Protein AF-A0AAN0LUV6-F1 (afdb_monomer)

Solvent-accessible surface area (backbone atoms only — not comparable to full-atom values): 8584 Å² total; per-residue (Å²): 116,36,66,54,67,69,62,39,53,54,52,48,52,53,41,68,76,58,73,48,98,90,63,84,86,50,82,39,59,79,90,45,48,65,83,75,39,56,74,50,68,36,59,69,48,80,45,68,66,64,73,60,49,91,50,76,95,41,43,85,72,26,76,52,25,70,72,47,46,51,47,48,58,51,22,25,26,78,83,10,33,41,41,36,37,33,72,48,67,70,41,50,57,48,34,57,52,45,43,53,76,46,71,32,42,81,76,47,77,37,80,61,54,76,84,89,51,82,88,64,68,77,45,77,65,53,52,56,36,54,77,71,69,52,52,30,33,33,40,33,32,31,44,51,83,84,125

Foldseek 3Di:
DEADPVVLVVVVVVCVVPPDPPDDDDHDDLLCLCVVAAFQQAQEAEAEADDQQPDPVCQCVQCLAPVNVVSCLRRHHQFHKYKYKHLDPNSLVVNCVSQCVDQKDWDDWDFADDDPDVVVPQDPVNVVCVVVVRGMIITMITGHPPD

Radius of gyration: 15.7 Å; Cα contacts (8 Å, |Δi|>4): 215; chains: 1; bounding box: 33×37×40 Å

Mean predicted aligned error: 6.3 Å

Structure (mmCIF, N/CA/C/O backbone):
data_AF-A0AAN0LUV6-F1
#
_entry.id   AF-A0AAN0LUV6-F1
#
loop_
_atom_site.group_PDB
_atom_site.id
_atom_site.type_symbol
_atom_site.label_atom_id
_atom_site.label_alt_id
_atom_site.label_comp_id
_atom_site.label_asym_id
_atom_site.label_entity_id
_atom_site.label_seq_id
_atom_site.pdbx_PDB_ins_code
_atom_site.Cartn_x
_atom_site.Cartn_y
_atom_site.Cartn_z
_atom_site.occupancy
_atom_site.B_iso_or_equiv
_atom_site.auth_seq_id
_atom_site.auth_comp_id
_atom_site.auth_asym_id
_atom_site.auth_atom_id
_atom_site.pdbx_PDB_model_num
ATOM 1 N N . MET A 1 1 ? 0.458 11.087 -0.124 1.00 74.19 1 MET A N 1
ATOM 2 C CA . MET A 1 1 ? 1.436 11.680 0.805 1.00 74.19 1 MET A CA 1
ATOM 3 C C . MET A 1 1 ? 2.803 11.504 0.187 1.00 74.19 1 MET A C 1
ATOM 5 O O . MET A 1 1 ? 3.042 10.440 -0.368 1.00 74.19 1 MET A O 1
ATOM 9 N N . GLU A 1 2 ? 3.645 12.524 0.234 1.00 78.75 2 GLU A N 1
ATOM 10 C CA . GLU A 1 2 ? 4.998 12.462 -0.321 1.00 78.75 2 GLU A CA 1
ATOM 11 C C . GLU A 1 2 ? 5.966 13.179 0.624 1.00 78.75 2 GLU A C 1
ATOM 13 O O . GLU A 1 2 ? 5.616 14.205 1.215 1.00 78.75 2 GLU A O 1
ATOM 18 N N . ARG A 1 3 ? 7.164 12.613 0.783 1.00 80.31 3 ARG A N 1
ATOM 19 C CA . ARG A 1 3 ? 8.217 13.130 1.665 1.00 80.31 3 ARG A CA 1
ATOM 20 C C . ARG A 1 3 ? 9.312 13.837 0.878 1.00 80.31 3 ARG A C 1
ATOM 22 O O . ARG A 1 3 ? 9.988 14.703 1.424 1.00 80.31 3 ARG A O 1
ATOM 29 N N . ASP A 1 4 ? 9.517 13.474 -0.386 1.00 80.94 4 ASP A N 1
ATOM 30 C CA . ASP A 1 4 ? 10.463 14.180 -1.239 1.00 80.94 4 ASP A CA 1
ATOM 31 C C . ASP A 1 4 ? 9.928 15.572 -1.599 1.00 80.94 4 ASP A C 1
ATOM 33 O O . ASP A 1 4 ? 8.850 15.727 -2.179 1.00 80.94 4 ASP A O 1
ATOM 37 N N . PHE A 1 5 ? 10.697 16.604 -1.260 1.00 78.62 5 PHE A N 1
ATOM 38 C CA . PHE A 1 5 ? 10.298 17.998 -1.444 1.00 78.62 5 PHE A CA 1
ATOM 39 C C . PHE A 1 5 ? 10.070 18.359 -2.920 1.00 78.62 5 PHE A C 1
ATOM 41 O O . PHE A 1 5 ? 9.116 19.066 -3.259 1.00 78.62 5 PHE A O 1
ATOM 48 N N . THR A 1 6 ? 10.923 17.854 -3.812 1.00 79.62 6 THR A N 1
ATOM 49 C CA . THR A 1 6 ? 10.870 18.166 -5.247 1.00 79.62 6 THR A CA 1
ATOM 50 C C . THR A 1 6 ? 9.631 17.549 -5.885 1.00 79.62 6 THR A C 1
ATOM 52 O O . THR A 1 6 ? 8.854 18.240 -6.547 1.00 79.62 6 THR A O 1
ATOM 55 N N . THR A 1 7 ? 9.398 16.267 -5.620 1.00 77.00 7 THR A N 1
ATOM 56 C CA . THR A 1 7 ? 8.232 15.515 -6.096 1.00 77.00 7 THR A CA 1
ATOM 57 C C . THR A 1 7 ? 6.945 16.119 -5.545 1.00 77.00 7 THR A C 1
ATOM 59 O O . THR A 1 7 ? 5.995 16.352 -6.295 1.00 77.00 7 THR A O 1
ATOM 62 N N . SER A 1 8 ? 6.946 16.493 -4.264 1.00 76.94 8 SER A N 1
ATOM 63 C CA . SER A 1 8 ? 5.822 17.177 -3.619 1.00 76.94 8 SER A CA 1
ATOM 64 C C . SER A 1 8 ? 5.496 18.515 -4.269 1.00 76.94 8 SER A C 1
ATOM 66 O O . SER A 1 8 ? 4.331 18.814 -4.512 1.00 76.94 8 SER A O 1
ATOM 68 N N . SER A 1 9 ? 6.516 19.302 -4.618 1.00 78.12 9 SER A N 1
ATOM 69 C CA . SER A 1 9 ? 6.332 20.592 -5.291 1.00 78.12 9 SER A CA 1
ATOM 70 C C . SER A 1 9 ? 5.713 20.432 -6.683 1.00 78.12 9 SER A C 1
ATOM 72 O O . SER A 1 9 ? 4.867 21.229 -7.084 1.00 78.12 9 SER A O 1
ATOM 74 N N . ILE A 1 10 ? 6.103 19.391 -7.426 1.00 83.19 10 ILE A N 1
ATOM 75 C CA . ILE A 1 10 ? 5.515 19.076 -8.736 1.00 83.19 10 ILE A CA 1
ATOM 76 C C . ILE A 1 10 ? 4.057 18.626 -8.574 1.00 83.19 10 ILE A C 1
ATOM 78 O O . ILE A 1 10 ? 3.186 19.093 -9.310 1.00 83.19 10 ILE A O 1
ATOM 82 N N . ALA A 1 11 ? 3.781 17.747 -7.607 1.00 83.00 11 ALA A N 1
ATOM 83 C CA . ALA A 1 11 ? 2.432 17.265 -7.322 1.00 83.00 11 ALA A CA 1
ATOM 84 C C . ALA A 1 11 ? 1.496 18.403 -6.886 1.00 83.00 11 ALA A C 1
ATOM 86 O O . ALA A 1 11 ? 0.366 18.483 -7.369 1.00 83.00 11 ALA A O 1
ATOM 87 N N . LEU A 1 12 ? 1.981 19.317 -6.040 1.00 84.62 12 LEU A N 1
ATOM 88 C CA . LEU A 1 12 ? 1.226 20.484 -5.596 1.00 84.62 12 LEU A CA 1
ATOM 89 C C . LEU A 1 12 ? 0.895 21.417 -6.764 1.00 84.62 12 LEU A C 1
ATOM 91 O O . LEU A 1 12 ? -0.268 21.761 -6.936 1.00 84.62 12 LEU A O 1
ATOM 95 N N . LYS A 1 13 ? 1.865 21.735 -7.632 1.00 85.81 13 LYS A N 1
ATOM 96 C CA . LYS A 1 13 ? 1.608 22.531 -8.847 1.00 85.81 13 LYS A CA 1
ATOM 97 C C . LYS A 1 13 ? 0.545 21.894 -9.744 1.00 85.81 13 LYS A C 1
ATOM 99 O O . LYS A 1 13 ? -0.319 22.592 -10.269 1.00 85.81 13 LYS A O 1
ATOM 104 N N . LYS A 1 14 ? 0.579 20.565 -9.912 1.00 83.50 14 LYS A N 1
ATOM 105 C CA . LYS A 1 14 ? -0.453 19.836 -10.669 1.00 83.50 14 LYS A CA 1
ATOM 106 C C . LYS A 1 14 ? -1.826 19.955 -9.995 1.00 83.50 14 LYS A C 1
ATOM 108 O O . LYS A 1 14 ? -2.812 20.190 -10.693 1.00 83.50 14 LYS A O 1
ATOM 113 N N . LEU A 1 15 ? -1.892 19.846 -8.666 1.00 85.31 15 LEU A N 1
ATOM 114 C CA . LEU A 1 15 ? -3.129 20.029 -7.902 1.00 85.31 15 LEU A CA 1
ATOM 115 C C . LEU A 1 15 ? -3.678 21.460 -8.021 1.00 85.31 15 LEU A C 1
ATOM 117 O O . LEU A 1 15 ? -4.876 21.627 -8.216 1.00 85.31 15 LEU A O 1
ATOM 121 N N . GLU A 1 16 ? -2.817 22.476 -7.957 1.00 85.12 16 GLU A N 1
ATOM 122 C CA . GLU A 1 16 ? -3.199 23.885 -8.126 1.00 85.12 16 GLU A CA 1
ATOM 123 C C . GLU A 1 16 ? -3.695 24.185 -9.546 1.00 85.12 16 GLU A C 1
ATOM 125 O O . GLU A 1 16 ? -4.624 24.968 -9.719 1.00 85.12 16 GLU A O 1
ATOM 130 N N . SER A 1 17 ? -3.119 23.534 -10.564 1.00 84.31 17 SER A N 1
ATOM 131 C CA . SER A 1 17 ? -3.552 23.691 -11.961 1.00 84.31 17 SER A CA 1
ATOM 132 C C . SER A 1 17 ? -4.880 22.994 -12.285 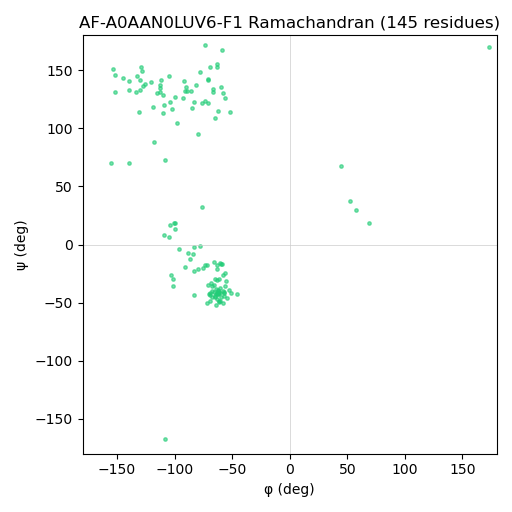1.00 84.31 17 SER A C 1
ATOM 134 O O . SER A 1 17 ? -5.503 23.301 -13.298 1.00 84.31 17 SER A O 1
ATOM 136 N N . ASN A 1 18 ? -5.316 22.056 -11.439 1.00 80.44 18 ASN A N 1
ATOM 137 C CA . ASN A 1 18 ? -6.591 21.355 -11.563 1.00 80.44 18 ASN A CA 1
ATOM 138 C C . ASN A 1 18 ? -7.236 21.186 -10.175 1.00 80.44 18 ASN A C 1
ATOM 140 O O . ASN A 1 18 ? -7.260 20.070 -9.625 1.00 80.44 18 ASN A O 1
ATOM 144 N N . PRO A 1 19 ? -7.710 22.298 -9.581 1.00 72.50 19 PRO A N 1
ATOM 145 C CA . PRO A 1 19 ? -8.241 22.289 -8.232 1.00 72.50 19 PRO A CA 1
ATOM 146 C C . PRO A 1 19 ? -9.534 21.474 -8.199 1.00 72.50 19 PRO A C 1
ATOM 148 O O . PRO A 1 19 ? -10.431 21.647 -9.019 1.00 72.50 19 PRO A O 1
ATOM 151 N N . GLY A 1 20 ? -9.631 20.564 -7.234 1.00 75.62 20 GLY A N 1
ATOM 152 C CA . GLY A 1 20 ? -10.842 19.793 -6.976 1.00 75.62 20 GLY A CA 1
ATOM 153 C C . GLY A 1 20 ? -11.193 19.863 -5.500 1.00 75.62 20 GLY A C 1
ATOM 154 O O . GLY A 1 20 ? -10.332 19.634 -4.651 1.00 75.62 20 GLY A O 1
ATOM 155 N N . GLU A 1 21 ? -12.461 20.124 -5.179 1.00 72.44 21 GLU A N 1
ATOM 156 C CA . GLU A 1 21 ? -12.918 20.293 -3.789 1.00 72.44 21 GLU A CA 1
ATOM 157 C C . GLU A 1 21 ? -12.627 19.074 -2.903 1.00 72.44 21 GLU A C 1
ATOM 159 O O . GLU A 1 21 ? -12.425 19.221 -1.697 1.00 72.44 21 GLU A O 1
ATOM 164 N N . ARG A 1 22 ? -12.521 17.882 -3.506 1.00 82.94 22 ARG A N 1
ATOM 165 C CA . ARG A 1 22 ? -12.273 16.593 -2.838 1.00 82.94 22 ARG A CA 1
ATOM 166 C C . ARG A 1 22 ? -10.839 16.074 -2.978 1.00 82.94 22 ARG A C 1
ATOM 168 O O . ARG A 1 22 ? -10.590 14.895 -2.764 1.00 82.94 22 ARG A O 1
ATOM 175 N N . LYS A 1 23 ? -9.889 16.930 -3.363 1.00 83.06 23 LYS A N 1
ATOM 176 C CA . LYS A 1 23 ? -8.468 16.573 -3.446 1.00 83.06 23 LYS A CA 1
ATOM 177 C C . LYS A 1 23 ? -7.690 17.350 -2.393 1.00 83.06 23 LYS A C 1
ATOM 179 O O . LYS A 1 23 ? -7.850 18.563 -2.256 1.00 83.06 23 LYS A O 1
ATOM 184 N N . ARG A 1 24 ? -6.850 16.654 -1.637 1.00 83.44 24 ARG A N 1
ATOM 185 C CA . ARG A 1 24 ? -5.911 17.255 -0.686 1.00 83.44 24 ARG A CA 1
ATOM 186 C C . ARG A 1 24 ? -4.546 16.624 -0.896 1.00 83.44 24 ARG A C 1
ATOM 188 O O . ARG A 1 24 ? -4.448 15.443 -1.220 1.00 83.44 24 ARG A O 1
ATOM 195 N N . PHE A 1 25 ? -3.503 17.423 -0.727 1.00 84.75 25 PHE A N 1
ATOM 196 C CA . PHE A 1 25 ? -2.128 16.954 -0.756 1.00 84.75 25 PHE A CA 1
ATOM 197 C C . PHE A 1 25 ? -1.525 17.102 0.636 1.00 84.75 25 PHE A C 1
ATOM 199 O O . PHE A 1 25 ? -1.686 18.139 1.275 1.00 84.75 25 PHE A O 1
ATOM 206 N N . ILE A 1 26 ? -0.836 16.059 1.091 1.00 83.31 26 ILE A N 1
ATOM 207 C CA . ILE A 1 26 ? -0.139 16.046 2.374 1.00 83.31 26 ILE A CA 1
ATOM 208 C C . ILE A 1 26 ? 1.344 15.840 2.090 1.00 83.31 26 ILE A C 1
ATOM 210 O O . ILE A 1 26 ? 1.735 14.804 1.541 1.00 83.31 26 ILE A O 1
ATOM 214 N N . TYR A 1 27 ? 2.144 16.828 2.482 1.00 82.56 27 TYR A N 1
ATOM 215 C CA . TYR A 1 27 ? 3.593 16.712 2.563 1.00 82.56 27 TYR A CA 1
ATOM 216 C C . TYR A 1 27 ? 3.962 16.091 3.910 1.00 82.56 27 TYR A C 1
ATOM 218 O O . TYR A 1 27 ? 3.654 16.662 4.956 1.00 82.56 27 TYR A O 1
ATOM 226 N N . GLY A 1 28 ? 4.581 14.914 3.901 1.00 77.19 28 GLY A N 1
ATOM 227 C CA . GLY A 1 28 ? 4.851 14.187 5.136 1.00 77.19 28 GLY A CA 1
ATOM 228 C C . GLY A 1 28 ? 5.410 12.789 4.918 1.00 77.19 28 GLY A C 1
ATOM 229 O O . GLY A 1 28 ? 5.451 12.281 3.800 1.00 77.19 28 GLY A O 1
ATOM 230 N N . ASP A 1 29 ? 5.857 12.176 6.010 1.00 77.88 29 ASP A N 1
ATOM 231 C CA . ASP A 1 29 ? 6.315 10.791 6.005 1.00 77.88 29 ASP A CA 1
ATOM 232 C C . ASP A 1 29 ? 5.144 9.843 6.277 1.00 77.88 29 ASP A C 1
ATOM 234 O O . ASP A 1 29 ? 4.401 10.036 7.240 1.00 77.88 29 ASP A O 1
ATOM 238 N N . ALA A 1 30 ? 5.019 8.791 5.466 1.00 74.38 30 ALA A N 1
ATOM 239 C CA . ALA A 1 30 ? 4.006 7.755 5.635 1.00 74.38 30 ALA A CA 1
ATOM 240 C C . ALA A 1 30 ? 4.124 7.021 6.982 1.00 74.38 30 ALA A C 1
ATOM 242 O O . ALA A 1 30 ? 3.171 6.372 7.393 1.00 74.38 30 ALA A O 1
ATOM 243 N N . GLU A 1 31 ? 5.253 7.133 7.698 1.00 74.56 31 GLU A N 1
ATOM 244 C CA . GLU A 1 31 ? 5.354 6.654 9.089 1.00 74.56 31 GLU A CA 1
ATOM 245 C C . GLU A 1 31 ? 4.423 7.379 10.069 1.00 74.56 31 GLU A C 1
ATOM 247 O O . GLU A 1 31 ? 4.189 6.869 11.155 1.00 74.56 31 GLU A O 1
ATOM 252 N N . LYS A 1 32 ? 3.899 8.552 9.705 1.00 78.88 32 LYS A N 1
ATOM 253 C CA . LYS A 1 32 ? 3.021 9.367 10.555 1.00 78.88 32 LYS A CA 1
ATOM 254 C C . LYS A 1 32 ? 1.544 9.201 10.205 1.00 78.88 32 LYS A C 1
ATOM 256 O O . LYS A 1 32 ? 0.738 10.059 10.548 1.00 78.88 32 LYS A O 1
ATOM 261 N N . LEU A 1 33 ? 1.175 8.136 9.491 1.00 84.38 33 LEU A N 1
ATOM 262 C CA . LEU A 1 33 ? -0.191 7.963 8.997 1.00 84.38 33 LEU A CA 1
ATOM 263 C C . LEU A 1 33 ? -1.229 7.985 10.132 1.00 84.38 33 LEU A C 1
ATOM 265 O O . LEU A 1 33 ? -2.246 8.659 10.005 1.00 84.38 33 LEU A O 1
ATOM 269 N N . SER A 1 34 ? -0.929 7.333 11.256 1.00 81.75 34 SER A N 1
ATOM 270 C CA . SER A 1 34 ? -1.777 7.292 12.456 1.00 81.75 34 SER A CA 1
ATOM 271 C C . SER A 1 34 ? -1.827 8.609 13.243 1.00 81.75 34 SER A C 1
ATOM 273 O O . SER A 1 34 ? -2.739 8.814 14.036 1.00 81.75 34 SER A O 1
ATOM 275 N N . GLU A 1 35 ? -0.879 9.527 13.025 1.00 86.19 35 GLU A N 1
ATOM 276 C CA . GLU A 1 35 ? -0.948 10.895 13.566 1.00 86.19 35 GLU A CA 1
ATOM 277 C C . GLU A 1 35 ? -1.869 11.792 12.723 1.00 86.19 35 GLU A C 1
ATOM 279 O O . GLU A 1 35 ? -2.317 12.836 13.193 1.00 86.19 35 GLU A O 1
ATOM 284 N N . MET A 1 36 ? -2.107 11.419 11.461 1.00 86.62 36 MET A N 1
ATOM 285 C CA . MET A 1 36 ? -2.831 12.235 10.483 1.00 86.62 36 MET A CA 1
ATOM 286 C C . MET A 1 36 ? -4.279 11.800 10.287 1.00 86.62 36 MET A C 1
ATOM 288 O O . MET A 1 36 ? -5.106 12.644 9.953 1.00 86.62 36 MET A O 1
ATOM 292 N N . PHE A 1 37 ? -4.566 10.514 10.478 1.00 92.12 37 PHE A N 1
ATOM 293 C CA . PHE A 1 37 ? -5.894 9.935 10.326 1.00 92.12 37 PHE A CA 1
ATOM 294 C C . PHE A 1 37 ? -6.289 9.189 11.597 1.00 92.12 37 PHE A C 1
ATOM 296 O O . PHE A 1 37 ? -5.485 8.469 12.192 1.00 92.12 37 PHE A O 1
ATOM 303 N N . GLY A 1 38 ? -7.540 9.362 12.003 1.00 93.38 38 GLY A N 1
ATOM 304 C CA . GLY A 1 38 ? -8.152 8.621 13.086 1.00 93.38 38 GLY A CA 1
ATOM 305 C C . GLY A 1 38 ? -8.486 7.176 12.699 1.00 93.38 38 GLY A C 1
ATOM 306 O O . GLY A 1 38 ? -8.408 6.780 11.531 1.00 93.38 38 GLY A O 1
ATOM 307 N N . PRO A 1 39 ? -8.896 6.363 13.687 1.00 93.88 39 PRO A N 1
ATOM 308 C CA . PRO A 1 39 ? -9.337 5.003 13.430 1.00 93.88 39 PRO A CA 1
ATOM 309 C C . PRO A 1 39 ? -10.535 4.972 12.479 1.00 93.88 39 PRO A C 1
ATOM 311 O O . PRO A 1 39 ? -11.500 5.711 12.680 1.00 93.88 39 PRO A O 1
ATOM 314 N N . LYS A 1 40 ? -10.502 4.067 11.494 1.00 93.88 40 LYS A N 1
ATOM 315 C CA . LYS A 1 40 ? -11.573 3.878 10.497 1.00 93.88 40 LYS A CA 1
ATOM 316 C C . LYS A 1 40 ? -11.913 5.134 9.675 1.00 93.88 40 LYS A C 1
ATOM 318 O O . LYS A 1 40 ? -13.055 5.297 9.256 1.00 93.88 40 LYS A O 1
ATOM 323 N N . GLU A 1 41 ? -10.947 6.020 9.447 1.00 94.69 41 GLU A N 1
ATOM 324 C CA . GLU A 1 41 ? -11.134 7.229 8.630 1.00 94.69 41 GLU A CA 1
ATOM 325 C C . GLU A 1 41 ? -10.803 6.999 7.144 1.00 94.69 41 GLU A C 1
ATOM 327 O O . GLU A 1 41 ? -11.238 7.761 6.282 1.00 94.69 41 GLU A O 1
ATOM 332 N N . VAL A 1 42 ? -10.043 5.947 6.825 1.00 95.00 42 VAL A N 1
ATOM 333 C CA . VAL A 1 42 ? -9.536 5.690 5.471 1.00 95.00 42 VAL A CA 1
ATOM 334 C C . VAL A 1 42 ? -10.226 4.474 4.855 1.00 95.00 42 VAL A C 1
ATOM 336 O O . VAL A 1 42 ? -10.225 3.395 5.439 1.00 95.00 42 VAL A O 1
ATOM 339 N N . ASP A 1 43 ? -10.765 4.610 3.645 1.00 95.75 43 ASP A N 1
ATOM 340 C CA . ASP A 1 43 ? -11.340 3.473 2.911 1.00 95.75 43 ASP A CA 1
ATOM 341 C C . ASP A 1 43 ? -10.279 2.668 2.152 1.00 95.75 43 ASP A C 1
ATOM 343 O O . ASP A 1 43 ? -10.289 1.440 2.167 1.00 95.75 43 ASP A O 1
ATOM 347 N N . VAL A 1 44 ? -9.348 3.350 1.477 1.00 96.00 44 VAL A N 1
ATOM 348 C CA . VAL A 1 44 ? -8.352 2.702 0.613 1.00 96.00 44 VAL A CA 1
ATOM 349 C C . VAL A 1 44 ? -6.982 3.357 0.760 1.00 96.00 44 VAL A C 1
ATOM 351 O O . VAL A 1 44 ? -6.839 4.576 0.663 1.00 96.00 44 VAL A O 1
ATOM 354 N N . VAL A 1 45 ? -5.948 2.532 0.923 1.00 95.19 45 VAL A N 1
ATOM 355 C CA . VAL A 1 45 ? -4.538 2.933 0.846 1.00 95.19 45 VAL A CA 1
ATOM 356 C C . VAL A 1 45 ? -3.964 2.501 -0.502 1.00 95.19 45 VAL A C 1
ATOM 358 O O . VAL A 1 45 ? -3.841 1.311 -0.783 1.00 95.19 45 VAL A O 1
ATOM 361 N N . HIS A 1 46 ? -3.556 3.465 -1.328 1.00 93.81 46 HIS A N 1
ATOM 362 C CA . HIS A 1 46 ? -2.879 3.193 -2.599 1.00 93.81 46 HIS A CA 1
ATOM 363 C C . HIS A 1 46 ? -1.352 3.194 -2.440 1.00 93.81 46 HIS A C 1
ATOM 365 O O . HIS A 1 46 ? -0.765 4.182 -1.997 1.00 93.81 46 HIS A O 1
ATOM 371 N N . LEU A 1 47 ? -0.703 2.110 -2.868 1.00 94.31 47 LEU A N 1
ATOM 372 C CA . LEU A 1 47 ? 0.749 1.927 -2.906 1.00 94.31 47 LEU A CA 1
ATOM 373 C C . LEU A 1 47 ? 1.204 1.731 -4.358 1.00 94.31 47 LEU A C 1
ATOM 375 O O . LEU A 1 47 ? 1.298 0.607 -4.852 1.00 94.31 47 LEU A O 1
ATOM 379 N N . ASN A 1 48 ? 1.485 2.829 -5.055 1.00 91.56 48 ASN A N 1
ATOM 380 C CA . ASN A 1 48 ? 1.864 2.796 -6.468 1.00 91.56 48 ASN A CA 1
ATOM 381 C C . ASN A 1 48 ? 3.375 3.007 -6.625 1.00 91.56 48 ASN A C 1
ATOM 383 O O . ASN A 1 48 ? 3.902 4.025 -6.183 1.00 91.56 48 ASN A O 1
ATOM 387 N N . PHE A 1 49 ? 4.057 2.047 -7.255 1.00 89.88 49 PHE A N 1
ATOM 388 C CA . PHE A 1 49 ? 5.479 2.098 -7.63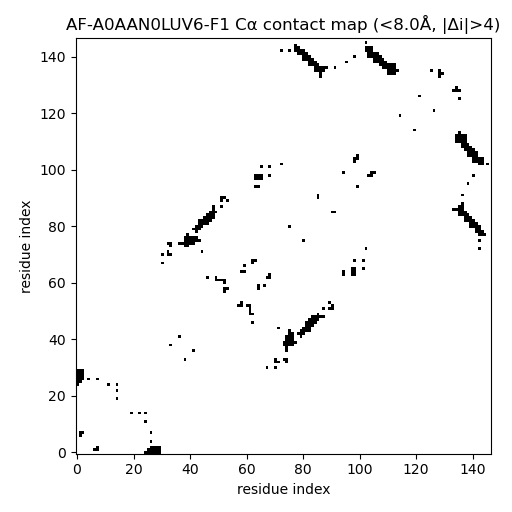0 1.00 89.88 49 PHE A CA 1
ATOM 389 C C . PHE A 1 49 ? 6.419 2.466 -6.474 1.00 89.88 49 PHE A C 1
ATOM 391 O O . PHE A 1 49 ? 7.397 3.189 -6.641 1.00 89.88 49 PHE A O 1
ATOM 398 N N . SER A 1 50 ? 6.107 1.961 -5.279 1.00 91.12 50 SER A N 1
ATOM 399 C CA . SER A 1 50 ? 6.899 2.205 -4.075 1.00 91.12 50 SER A CA 1
ATOM 400 C C . SER A 1 50 ? 8.318 1.639 -4.189 1.00 91.12 50 SER A C 1
ATOM 402 O O . SER A 1 50 ? 8.552 0.633 -4.862 1.00 91.12 50 SER A O 1
ATOM 404 N N . ASP A 1 51 ? 9.264 2.242 -3.465 1.00 91.56 51 ASP A N 1
ATOM 405 C CA . ASP A 1 51 ? 10.660 1.803 -3.463 1.00 91.56 51 ASP A CA 1
ATOM 406 C C . ASP A 1 51 ? 10.807 0.315 -3.072 1.00 91.56 51 ASP A C 1
ATOM 408 O O . ASP A 1 51 ? 10.384 -0.094 -1.983 1.00 91.56 51 ASP A O 1
ATOM 412 N N . PRO A 1 52 ? 11.484 -0.517 -3.890 1.00 91.88 52 PRO A N 1
ATOM 413 C CA . PRO A 1 52 ? 11.562 -1.958 -3.645 1.00 91.88 52 PRO A CA 1
ATOM 414 C C . PRO A 1 52 ? 12.518 -2.346 -2.510 1.00 91.88 52 PRO A C 1
ATOM 416 O O . PRO A 1 52 ? 12.446 -3.458 -1.984 1.00 91.88 52 PRO A O 1
ATOM 419 N N . TRP A 1 53 ? 13.457 -1.461 -2.147 1.00 93.00 53 TRP A N 1
ATOM 420 C CA . TRP A 1 53 ? 14.498 -1.709 -1.141 1.00 93.00 53 TRP A CA 1
ATOM 421 C C . TRP A 1 53 ? 15.152 -3.097 -1.292 1.00 93.00 53 TRP A C 1
ATOM 423 O O . TRP A 1 53 ? 15.008 -3.986 -0.451 1.00 93.00 53 TRP A O 1
ATOM 433 N N . LYS A 1 54 ? 15.897 -3.293 -2.390 1.00 87.06 54 LYS A N 1
ATOM 434 C CA . LYS A 1 54 ? 16.440 -4.605 -2.811 1.00 87.06 54 LYS A CA 1
ATOM 435 C C . LYS A 1 54 ? 17.318 -5.322 -1.768 1.00 87.06 54 LYS A C 1
ATOM 437 O O . LYS A 1 54 ? 17.466 -6.533 -1.832 1.00 87.06 54 LYS A O 1
ATOM 442 N N . LYS A 1 55 ? 17.936 -4.596 -0.827 1.00 90.06 55 LYS A N 1
ATOM 443 C CA . LYS A 1 55 ? 18.842 -5.165 0.190 1.00 90.06 55 LYS A CA 1
ATOM 444 C C . LYS A 1 55 ? 18.066 -5.543 1.455 1.00 90.06 55 LYS A C 1
ATOM 446 O O . LYS A 1 55 ? 17.389 -4.683 2.006 1.00 90.06 55 LYS A O 1
ATOM 451 N N . ASN A 1 56 ? 18.276 -6.751 1.987 1.00 89.19 56 ASN A N 1
ATOM 452 C CA . ASN A 1 56 ? 17.582 -7.261 3.187 1.00 89.19 56 ASN A CA 1
ATOM 453 C C . ASN A 1 56 ? 17.673 -6.326 4.402 1.00 89.19 56 ASN A C 1
ATOM 455 O O . ASN A 1 56 ? 16.687 -6.099 5.088 1.00 89.19 56 ASN A O 1
ATOM 459 N N . ARG A 1 57 ? 18.826 -5.682 4.628 1.00 93.31 57 ARG A N 1
ATOM 460 C CA . ARG A 1 57 ? 18.987 -4.695 5.716 1.00 93.31 57 ARG A CA 1
ATOM 461 C C . ARG A 1 57 ? 18.025 -3.496 5.642 1.00 93.31 57 ARG A C 1
ATOM 463 O O . ARG A 1 57 ? 17.907 -2.758 6.612 1.00 93.31 57 ARG A O 1
ATOM 470 N N . HIS A 1 58 ? 17.393 -3.259 4.492 1.00 93.69 58 HIS A N 1
ATOM 471 C CA . HIS A 1 58 ? 16.431 -2.178 4.269 1.00 93.69 58 HIS A CA 1
ATOM 472 C C . HIS A 1 58 ? 14.979 -2.678 4.216 1.00 93.69 58 HIS A C 1
ATOM 474 O O . HIS A 1 58 ? 14.091 -1.884 3.933 1.00 93.69 58 HIS A O 1
ATOM 480 N N . GLU A 1 59 ? 14.717 -3.958 4.494 1.00 93.25 59 GLU A N 1
ATOM 481 C CA . GLU A 1 59 ? 13.379 -4.565 4.438 1.00 93.25 59 GLU A CA 1
ATOM 482 C C . GLU A 1 59 ? 12.329 -3.766 5.218 1.00 93.25 59 GLU A C 1
ATOM 484 O O . GLU A 1 59 ? 11.247 -3.509 4.699 1.00 93.25 59 GLU A O 1
ATOM 489 N N . LYS A 1 60 ? 12.686 -3.275 6.412 1.00 93.94 60 LYS A N 1
ATOM 490 C CA . LYS A 1 60 ? 11.803 -2.471 7.275 1.00 93.94 60 LYS A CA 1
ATOM 491 C C . LYS A 1 60 ? 11.300 -1.172 6.631 1.00 93.94 60 LYS A C 1
ATOM 493 O O . LYS A 1 60 ? 10.362 -0.575 7.141 1.00 93.94 60 LYS A O 1
ATOM 498 N N . ARG A 1 61 ? 11.934 -0.717 5.545 1.00 92.25 61 ARG A N 1
ATOM 499 C CA . ARG A 1 61 ? 11.543 0.488 4.796 1.00 92.25 61 ARG A CA 1
ATOM 500 C C . ARG A 1 61 ? 10.492 0.214 3.722 1.00 92.25 61 ARG A C 1
ATOM 502 O O . ARG A 1 61 ? 9.953 1.161 3.159 1.00 92.25 61 ARG A O 1
ATOM 509 N N . ARG A 1 62 ? 10.224 -1.054 3.390 1.00 95.06 62 ARG A N 1
ATOM 510 C CA . ARG A 1 62 ? 9.173 -1.408 2.429 1.00 95.06 62 ARG A CA 1
ATOM 511 C C . ARG A 1 62 ? 7.820 -1.045 3.028 1.00 95.06 62 ARG A C 1
ATOM 513 O O . ARG A 1 62 ? 7.536 -1.410 4.165 1.00 95.06 62 ARG A O 1
ATOM 520 N N . LEU A 1 63 ? 6.972 -0.390 2.241 1.00 94.88 63 LEU A N 1
ATOM 521 C CA . LEU A 1 63 ? 5.638 0.027 2.687 1.00 94.88 63 LEU A CA 1
ATOM 522 C C . LEU A 1 63 ? 4.704 -1.152 2.986 1.00 94.88 63 LEU A C 1
ATOM 524 O O . LEU A 1 63 ? 3.718 -0.993 3.683 1.00 94.88 63 LEU A O 1
ATOM 528 N N . THR A 1 64 ? 5.053 -2.359 2.544 1.00 96.44 64 THR A N 1
ATOM 529 C CA . THR A 1 64 ? 4.337 -3.592 2.893 1.00 96.44 64 THR A CA 1
ATOM 530 C C . THR A 1 64 ? 5.026 -4.397 3.998 1.00 96.44 64 THR A C 1
ATOM 532 O O . THR A 1 64 ? 4.793 -5.596 4.116 1.00 96.44 64 THR A O 1
ATOM 535 N N . TYR A 1 65 ? 5.932 -3.800 4.779 1.00 96.12 65 TYR A N 1
ATOM 536 C CA . TYR A 1 65 ? 6.494 -4.425 5.981 1.00 96.12 65 TYR A CA 1
ATOM 537 C C . TYR A 1 65 ? 5.504 -4.348 7.150 1.00 96.12 65 TYR A C 1
ATOM 539 O O . TYR A 1 65 ? 4.759 -3.381 7.266 1.00 96.12 65 TYR A O 1
ATOM 547 N N . LYS A 1 66 ? 5.530 -5.346 8.042 1.00 95.19 66 LYS A N 1
ATOM 548 C CA . LYS A 1 66 ? 4.528 -5.548 9.105 1.00 95.19 66 LYS A CA 1
ATOM 549 C C . LYS A 1 66 ? 4.137 -4.295 9.895 1.00 95.19 66 LYS A C 1
ATOM 551 O O . LYS A 1 66 ? 2.955 -4.075 10.078 1.00 95.19 66 LYS A O 1
ATOM 556 N N . THR A 1 67 ? 5.089 -3.442 10.278 1.00 93.25 67 THR A N 1
ATOM 557 C CA . THR A 1 67 ? 4.771 -2.239 11.066 1.00 93.25 67 THR A CA 1
ATOM 558 C C . THR A 1 67 ? 3.968 -1.215 10.267 1.00 93.25 67 THR A C 1
ATOM 560 O O . THR A 1 67 ? 3.112 -0.556 10.828 1.00 93.25 67 THR A O 1
ATOM 563 N N . LYS A 1 68 ? 4.193 -1.114 8.949 1.00 93.50 68 LYS A N 1
ATOM 564 C CA . LYS A 1 68 ? 3.370 -0.271 8.066 1.00 93.50 68 LYS A CA 1
ATOM 565 C C . LYS A 1 68 ? 1.979 -0.854 7.870 1.00 93.50 68 LYS A C 1
ATOM 567 O O . LYS A 1 68 ? 1.015 -0.112 7.765 1.00 93.50 68 LYS A O 1
ATOM 572 N N . LEU A 1 69 ? 1.876 -2.181 7.838 1.00 95.38 69 LEU A N 1
ATOM 573 C CA . LEU A 1 69 ? 0.589 -2.865 7.748 1.00 95.38 69 LEU A CA 1
ATOM 574 C C . LEU A 1 69 ? -0.244 -2.680 9.019 1.00 95.38 69 LEU A C 1
ATOM 576 O O . LEU A 1 69 ? -1.455 -2.526 8.897 1.00 95.38 69 LEU A O 1
ATOM 580 N N . ASP A 1 70 ? 0.393 -2.644 10.193 1.00 94.12 70 ASP A N 1
ATOM 581 C CA . ASP A 1 70 ? -0.267 -2.282 11.452 1.00 94.12 70 ASP A CA 1
ATOM 582 C C . ASP A 1 70 ? -0.820 -0.844 11.372 1.00 94.12 70 ASP A C 1
ATOM 584 O O . ASP A 1 70 ? -2.011 -0.642 11.601 1.00 94.12 70 ASP A O 1
ATOM 588 N N . ASP A 1 71 ? -0.007 0.124 10.919 1.00 93.69 71 ASP A N 1
ATOM 589 C CA . ASP A 1 71 ? -0.448 1.518 10.734 1.00 93.69 71 ASP A CA 1
ATOM 590 C C . ASP A 1 71 ? -1.657 1.619 9.781 1.00 93.69 71 ASP A C 1
ATOM 592 O O . ASP A 1 71 ? -2.620 2.336 10.055 1.00 93.69 71 ASP A O 1
ATOM 596 N N . TYR A 1 72 ? -1.632 0.890 8.656 1.00 95.06 72 TYR A N 1
ATOM 597 C CA . TYR A 1 72 ? -2.752 0.851 7.709 1.00 95.06 72 TYR A CA 1
ATOM 598 C C . TYR A 1 72 ? -3.989 0.213 8.329 1.00 95.06 72 TYR A C 1
ATOM 600 O O . TYR A 1 72 ? -5.092 0.726 8.165 1.00 95.06 72 TYR A O 1
ATOM 608 N N . TYR A 1 73 ? -3.821 -0.898 9.044 1.00 94.44 73 TYR A N 1
ATOM 609 C CA . TYR A 1 73 ? -4.927 -1.601 9.679 1.00 94.44 73 TYR A CA 1
ATOM 610 C C . TYR A 1 73 ? -5.685 -0.693 10.654 1.00 94.44 73 TYR A C 1
ATOM 612 O O . TYR A 1 73 ? -6.916 -0.734 10.678 1.00 94.44 73 TYR A O 1
ATOM 620 N N . ASP A 1 74 ? -4.980 0.140 11.417 1.00 93.19 74 ASP A N 1
ATOM 621 C CA . ASP A 1 74 ? -5.588 1.006 12.429 1.00 93.19 74 ASP A CA 1
ATOM 622 C C . ASP A 1 74 ? -6.438 2.127 11.816 1.00 93.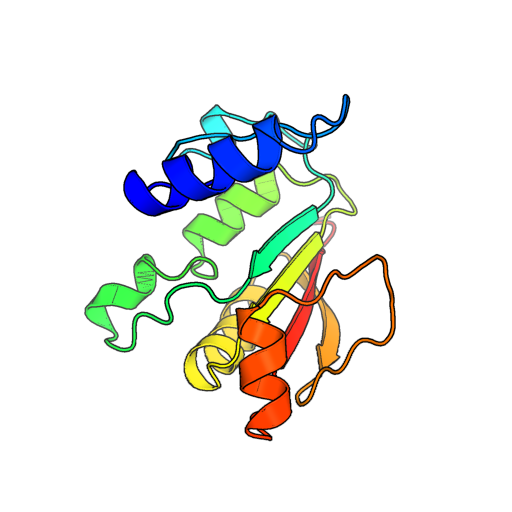19 74 ASP A C 1
ATOM 624 O O . ASP A 1 74 ? -7.548 2.390 12.288 1.00 93.19 74 ASP A O 1
ATOM 628 N N . VAL A 1 75 ? -5.965 2.752 10.734 1.00 95.12 75 VAL A N 1
ATOM 629 C CA . VAL A 1 75 ? -6.683 3.864 10.083 1.00 95.12 75 VAL A CA 1
ATOM 630 C C . VAL A 1 75 ? -7.766 3.396 9.109 1.00 95.12 75 VAL A C 1
ATOM 632 O O . VAL A 1 75 ? -8.702 4.146 8.831 1.00 95.12 75 VAL A O 1
ATOM 635 N N . LEU A 1 76 ? -7.665 2.167 8.591 1.00 96.12 76 LEU A N 1
ATOM 636 C CA . LEU A 1 76 ? -8.617 1.629 7.621 1.00 96.12 76 LEU A CA 1
ATOM 637 C C . LEU A 1 76 ? -9.983 1.316 8.252 1.00 96.12 76 LEU A C 1
ATOM 639 O O . LEU A 1 76 ? -10.070 0.791 9.370 1.00 96.12 76 LEU A O 1
ATOM 643 N N . THR A 1 77 ? -11.055 1.575 7.499 1.00 96.38 77 THR A N 1
ATOM 644 C CA . THR A 1 77 ? -12.414 1.108 7.818 1.00 96.38 77 THR A CA 1
ATOM 645 C C . THR A 1 77 ? -12.467 -0.418 7.905 1.00 96.38 77 THR A C 1
ATOM 647 O O . THR A 1 77 ? -11.527 -1.114 7.519 1.00 96.38 77 THR A O 1
ATOM 650 N N . ASP A 1 78 ? -13.560 -0.970 8.434 1.00 93.56 78 ASP A N 1
ATOM 651 C CA . ASP A 1 78 ? -13.701 -2.427 8.597 1.00 93.56 78 ASP A CA 1
ATOM 652 C C . ASP A 1 78 ? -13.652 -3.168 7.248 1.00 93.56 78 ASP A C 1
ATOM 654 O O . ASP A 1 78 ? -13.121 -4.269 7.162 1.00 93.56 78 ASP A O 1
ATOM 658 N N . THR A 1 79 ? -14.103 -2.518 6.171 1.00 94.69 79 THR A N 1
ATOM 659 C CA . THR A 1 79 ? -14.013 -3.024 4.792 1.00 94.69 79 THR A CA 1
ATOM 660 C C . THR A 1 79 ? -12.849 -2.420 4.006 1.00 94.69 79 THR A C 1
ATOM 662 O O . THR A 1 79 ? -12.831 -2.517 2.780 1.00 94.69 79 THR A O 1
ATOM 665 N N . GLY A 1 80 ? -11.912 -1.760 4.687 1.00 96.75 80 GLY A N 1
ATOM 666 C CA . GLY A 1 80 ? -10.858 -0.987 4.051 1.00 96.75 80 GLY A CA 1
ATOM 667 C C . GLY A 1 80 ? -9.832 -1.847 3.312 1.00 96.75 80 GLY A C 1
ATOM 668 O O . GLY A 1 80 ? -9.598 -3.012 3.654 1.00 96.75 80 GLY A O 1
ATOM 669 N N . GLU A 1 81 ? -9.204 -1.269 2.289 1.00 97.69 81 GLU A N 1
ATOM 670 C CA . GLU A 1 81 ? -8.357 -2.007 1.347 1.00 97.69 81 GLU A CA 1
ATOM 671 C C . GLU A 1 81 ? -6.974 -1.378 1.140 1.00 97.69 81 GLU A C 1
ATOM 673 O O . GLU A 1 81 ? -6.778 -0.168 1.235 1.00 97.69 81 GLU A O 1
ATOM 678 N N . ILE A 1 82 ? -5.998 -2.219 0.795 1.00 97.62 82 ILE A N 1
ATOM 679 C CA . ILE A 1 82 ? -4.684 -1.815 0.294 1.00 97.62 82 ILE A CA 1
ATOM 680 C C . ILE A 1 82 ? -4.623 -2.176 -1.184 1.00 97.62 82 ILE A C 1
ATOM 682 O O . ILE A 1 82 ? -4.745 -3.345 -1.549 1.00 97.62 82 ILE A O 1
ATOM 686 N N . TRP A 1 83 ? -4.416 -1.174 -2.031 1.00 97.19 83 TRP A N 1
ATOM 687 C CA . TRP A 1 83 ? -4.300 -1.323 -3.477 1.00 97.19 83 TRP A CA 1
ATOM 688 C C . TRP A 1 83 ? -2.862 -1.063 -3.881 1.00 97.19 83 TRP A C 1
ATOM 690 O O . TRP A 1 83 ? -2.375 0.061 -3.774 1.00 97.19 83 TRP A O 1
ATOM 700 N N . MET A 1 84 ? -2.173 -2.091 -4.362 1.00 96.25 84 MET A N 1
ATOM 701 C CA . MET A 1 84 ? -0.777 -1.977 -4.758 1.00 96.25 84 MET A CA 1
ATOM 702 C C . MET A 1 84 ? -0.613 -2.145 -6.260 1.00 96.25 84 MET A C 1
ATOM 704 O O . MET A 1 84 ? -1.165 -3.076 -6.847 1.00 96.25 84 MET A O 1
ATOM 708 N N . LYS A 1 85 ? 0.232 -1.298 -6.848 1.00 93.81 85 LYS A N 1
ATOM 709 C CA . LYS A 1 85 ? 0.773 -1.458 -8.198 1.00 93.81 85 LYS A CA 1
A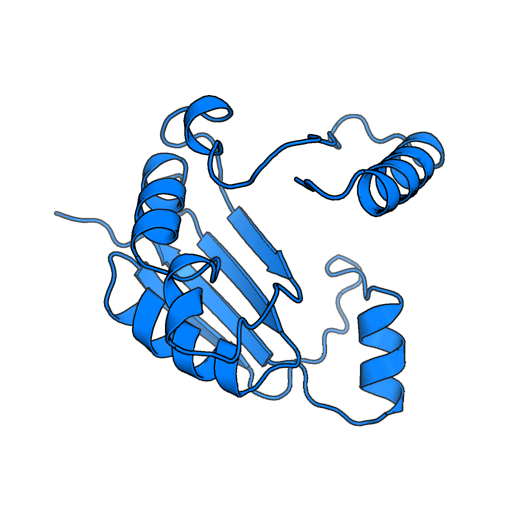TOM 710 C C . LYS A 1 85 ? 2.291 -1.352 -8.169 1.00 93.81 85 LYS A C 1
ATOM 712 O O . LYS A 1 85 ? 2.841 -0.466 -7.516 1.00 93.81 85 LYS A O 1
ATOM 717 N N . THR A 1 86 ? 2.988 -2.227 -8.882 1.00 93.25 86 THR A N 1
ATOM 718 C CA . THR A 1 86 ? 4.447 -2.143 -9.032 1.00 93.25 86 THR A CA 1
ATOM 719 C C . THR A 1 86 ? 4.905 -2.800 -10.326 1.00 93.25 86 THR A C 1
ATOM 721 O O . THR A 1 86 ? 4.298 -3.752 -10.794 1.00 93.25 86 THR A O 1
ATOM 724 N N . ASP A 1 87 ? 6.008 -2.328 -10.885 1.00 91.12 87 ASP A N 1
ATOM 725 C CA . ASP A 1 87 ? 6.773 -2.962 -11.962 1.00 91.12 87 ASP A CA 1
ATOM 726 C C . ASP A 1 87 ? 7.841 -3.939 -11.417 1.00 91.12 87 ASP A C 1
ATOM 728 O O . ASP A 1 87 ? 8.507 -4.662 -12.160 1.00 91.12 87 ASP A O 1
ATOM 732 N N . ASN A 1 88 ? 8.034 -3.980 -10.094 1.00 93.56 88 ASN A N 1
ATOM 733 C CA . ASN A 1 88 ? 9.100 -4.740 -9.463 1.00 93.56 88 ASN A CA 1
ATOM 734 C C . ASN A 1 88 ? 8.621 -6.105 -8.947 1.00 93.56 88 ASN A C 1
ATOM 736 O O . ASN A 1 88 ? 8.050 -6.207 -7.861 1.00 93.56 88 ASN A O 1
ATOM 740 N N . VAL A 1 89 ? 8.968 -7.179 -9.664 1.00 94.06 89 VAL A N 1
ATOM 741 C CA . VAL A 1 89 ? 8.610 -8.564 -9.287 1.00 94.06 89 VAL A CA 1
ATOM 742 C C . VAL A 1 89 ? 9.083 -8.965 -7.881 1.00 94.06 89 VAL A C 1
ATOM 744 O O . VAL A 1 89 ? 8.394 -9.690 -7.168 1.00 94.06 89 VAL A O 1
ATOM 747 N N . GLY A 1 90 ? 10.252 -8.481 -7.447 1.00 95.56 90 GLY A N 1
ATOM 748 C CA . GLY A 1 90 ? 10.806 -8.808 -6.132 1.00 95.56 90 GLY A CA 1
ATOM 749 C C . GLY A 1 90 ? 10.009 -8.175 -4.995 1.00 95.56 90 GLY A C 1
ATOM 750 O O . GLY A 1 90 ? 9.719 -8.841 -4.001 1.00 95.56 90 GLY A O 1
ATOM 751 N N . LEU A 1 91 ? 9.625 -6.906 -5.159 1.00 96.94 91 LEU A N 1
ATOM 752 C CA . LEU A 1 91 ? 8.729 -6.231 -4.228 1.00 96.94 91 LEU A CA 1
ATOM 753 C C . LEU A 1 91 ? 7.348 -6.887 -4.248 1.00 96.94 91 LEU A C 1
ATOM 755 O O . LEU A 1 91 ? 6.831 -7.189 -3.182 1.00 96.94 91 LEU A O 1
ATOM 759 N N . PHE A 1 92 ? 6.794 -7.181 -5.427 1.00 97.38 92 PHE A N 1
ATOM 760 C CA . PHE A 1 92 ? 5.475 -7.798 -5.554 1.00 97.38 92 PHE A CA 1
ATOM 761 C C . PHE A 1 92 ? 5.376 -9.144 -4.825 1.00 97.38 92 PHE A C 1
ATOM 763 O O . PHE A 1 92 ? 4.500 -9.334 -3.983 1.00 97.38 92 PHE A O 1
ATOM 770 N N . ASN A 1 93 ? 6.328 -10.049 -5.073 1.00 97.00 93 ASN A N 1
ATOM 771 C CA . ASN A 1 93 ? 6.371 -11.353 -4.410 1.00 97.00 93 ASN A CA 1
ATOM 772 C C . ASN A 1 93 ? 6.533 -11.216 -2.892 1.00 97.00 93 ASN A C 1
ATOM 774 O O . ASN A 1 93 ? 5.873 -11.920 -2.129 1.00 97.00 93 ASN A O 1
ATOM 778 N N . TYR A 1 94 ? 7.385 -10.289 -2.445 1.00 97.56 94 TYR A N 1
ATOM 779 C CA . TYR A 1 94 ? 7.517 -9.979 -1.026 1.00 97.56 94 TYR A CA 1
ATOM 780 C C . TYR A 1 94 ? 6.189 -9.490 -0.430 1.00 97.56 94 TYR A C 1
ATOM 782 O O . TYR A 1 94 ? 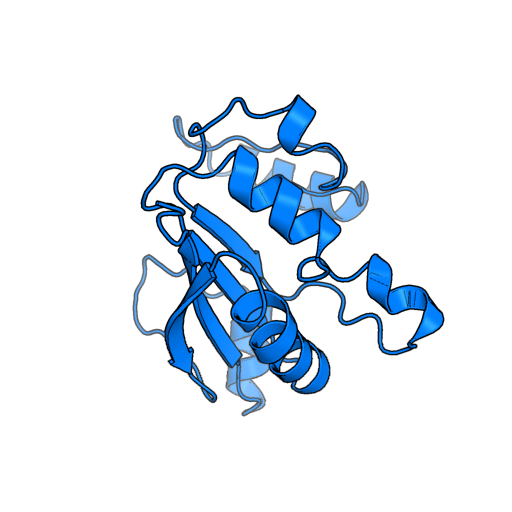5.799 -9.943 0.644 1.00 97.56 94 TYR A O 1
ATOM 790 N N . SER A 1 95 ? 5.488 -8.586 -1.116 1.00 98.00 95 SER A N 1
ATOM 791 C CA . SER A 1 95 ? 4.226 -8.007 -0.656 1.00 98.00 95 SER A CA 1
ATOM 792 C C . SER A 1 95 ? 3.106 -9.044 -0.575 1.00 98.00 95 SER A C 1
ATOM 794 O O . SER A 1 95 ? 2.404 -9.059 0.430 1.00 98.00 95 SER A O 1
ATOM 796 N N . LEU A 1 96 ? 2.992 -9.965 -1.541 1.00 97.94 96 LEU A N 1
ATOM 797 C CA . LEU A 1 96 ? 2.036 -11.083 -1.481 1.00 97.94 96 LEU A CA 1
ATOM 798 C C . LEU A 1 96 ? 2.188 -11.903 -0.196 1.00 97.94 96 LEU A C 1
ATOM 800 O O . LEU A 1 96 ? 1.199 -12.176 0.483 1.00 97.94 96 LEU A O 1
ATOM 804 N N . VAL A 1 97 ? 3.426 -12.245 0.169 1.00 97.31 97 VAL A N 1
ATOM 805 C CA . VAL A 1 97 ? 3.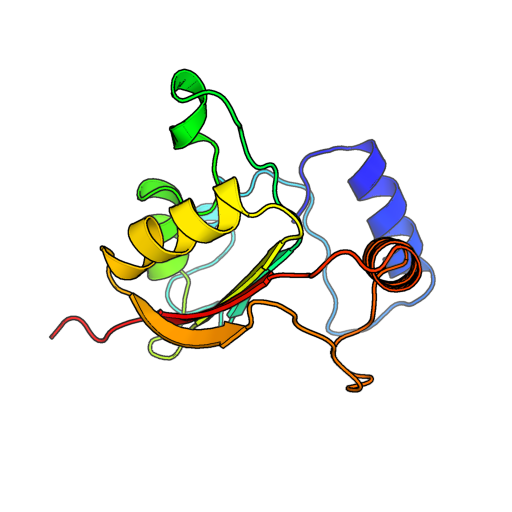710 -13.008 1.392 1.00 97.31 97 VAL A CA 1
ATOM 806 C C . VAL A 1 97 ? 3.505 -12.148 2.639 1.00 97.31 97 VAL A C 1
ATOM 808 O O . VAL A 1 97 ? 2.793 -12.554 3.554 1.00 97.31 97 VAL A O 1
ATOM 811 N N . SER A 1 98 ? 4.100 -10.954 2.680 1.00 97.19 98 SER A N 1
ATOM 812 C CA . SER A 1 98 ? 4.077 -10.084 3.859 1.00 97.19 98 SER A CA 1
ATOM 813 C C . SER A 1 98 ? 2.652 -9.670 4.229 1.00 97.19 98 SER A C 1
ATOM 815 O O . SER A 1 98 ? 2.237 -9.865 5.370 1.00 97.19 98 SER A O 1
ATOM 817 N N . VAL A 1 99 ? 1.867 -9.191 3.257 1.00 96.94 99 VAL A N 1
ATOM 818 C CA . VAL A 1 99 ? 0.477 -8.768 3.482 1.00 96.94 99 VAL A CA 1
ATOM 819 C C . VAL A 1 99 ? -0.425 -9.971 3.758 1.00 96.94 99 VAL A C 1
ATOM 821 O O . VAL A 1 99 ? -1.220 -9.936 4.695 1.00 96.94 99 VAL A O 1
ATOM 824 N N . GLY A 1 100 ? -0.259 -11.069 3.010 1.00 92.38 100 GLY A N 1
ATOM 825 C CA . GLY A 1 100 ? -1.051 -12.291 3.194 1.00 92.38 100 GLY A CA 1
ATOM 826 C C . GLY A 1 100 ? -0.829 -12.977 4.548 1.00 92.38 100 GLY A C 1
ATOM 827 O O . GLY A 1 100 ? -1.752 -13.582 5.091 1.00 92.38 100 GLY A O 1
ATOM 828 N N . SER A 1 101 ? 0.372 -12.841 5.121 1.00 93.00 101 SER A N 1
ATOM 829 C CA . SER A 1 101 ? 0.709 -13.320 6.472 1.00 93.00 101 SER A CA 1
ATOM 830 C C . SER A 1 101 ? 0.202 -12.413 7.603 1.00 93.00 101 SER A C 1
ATOM 832 O O . SER A 1 101 ? 0.405 -12.715 8.778 1.00 93.00 101 SER A O 1
ATOM 834 N N . HIS A 1 102 ? -0.447 -11.300 7.260 1.00 93.56 102 HIS A N 1
ATOM 835 C CA . HIS A 1 102 ? -0.959 -10.307 8.195 1.00 93.56 102 HIS A CA 1
ATOM 836 C C . HIS A 1 102 ? -2.502 -10.352 8.282 1.00 93.56 102 HIS A C 1
ATOM 838 O O . HIS A 1 102 ? -3.158 -11.285 7.808 1.00 93.56 102 HIS A O 1
ATOM 844 N N . LYS A 1 103 ? -3.109 -9.330 8.898 1.00 95.00 103 LYS A N 1
ATOM 845 C CA . LYS A 1 103 ? -4.564 -9.165 9.094 1.00 95.00 103 LYS A CA 1
ATOM 846 C C . LYS A 1 103 ? -5.320 -8.726 7.827 1.00 95.00 103 LYS A C 1
ATOM 848 O O . LYS A 1 103 ? -6.318 -8.016 7.909 1.00 95.00 103 LYS A O 1
ATOM 853 N N . PHE A 1 104 ? -4.848 -9.146 6.659 1.00 96.75 104 PHE A N 1
ATOM 854 C CA . PHE A 1 104 ? -5.443 -8.823 5.367 1.00 96.75 104 PHE A CA 1
ATOM 855 C C . PHE A 1 104 ? -5.673 -10.093 4.543 1.00 96.75 104 PHE A C 1
ATOM 857 O O . PHE A 1 104 ? -4.944 -11.080 4.683 1.00 96.75 104 PHE A O 1
ATOM 864 N N . GLU A 1 105 ? -6.703 -10.093 3.705 1.00 96.25 105 GLU A N 1
ATOM 865 C CA . GLU A 1 105 ? -7.015 -11.149 2.739 1.00 96.25 105 GLU A CA 1
ATOM 866 C C . GLU A 1 105 ? -6.809 -10.651 1.311 1.00 96.25 105 GLU A C 1
ATOM 868 O O . GLU A 1 105 ? -7.097 -9.499 1.011 1.00 96.25 105 GLU A O 1
ATOM 873 N N . LEU A 1 106 ? -6.280 -11.506 0.433 1.00 97.38 106 LEU A N 1
ATOM 874 C CA . LEU A 1 106 ? -6.099 -11.172 -0.979 1.00 97.38 106 LEU A CA 1
ATOM 875 C C . LEU A 1 106 ? -7.456 -11.251 -1.688 1.00 97.38 106 LEU A C 1
ATOM 877 O O . LEU A 1 106 ? -8.082 -12.308 -1.686 1.00 97.38 106 LEU A O 1
ATOM 881 N N . VAL A 1 107 ? -7.879 -10.146 -2.297 1.00 97.12 107 VAL A N 1
ATOM 882 C CA . VAL A 1 107 ? -9.159 -10.033 -3.013 1.00 97.12 107 VAL A CA 1
ATOM 883 C C . VAL A 1 107 ? -8.961 -10.124 -4.520 1.00 97.12 107 VAL A C 1
ATOM 885 O O . VAL A 1 107 ? -9.795 -10.696 -5.215 1.00 97.12 107 VAL A O 1
ATOM 888 N N . ASP A 1 108 ? -7.859 -9.573 -5.024 1.00 96.44 108 ASP A N 1
ATOM 889 C CA . ASP A 1 108 ? -7.590 -9.504 -6.456 1.00 96.44 108 ASP A CA 1
ATOM 890 C C . ASP A 1 108 ? -6.083 -9.501 -6.734 1.00 96.44 108 ASP A C 1
ATOM 892 O O . ASP A 1 108 ? -5.302 -8.958 -5.946 1.00 96.44 108 ASP A O 1
ATOM 896 N N . VAL A 1 109 ? -5.665 -10.113 -7.845 1.00 96.25 109 VAL A N 1
ATOM 897 C CA . VAL A 1 109 ? -4.254 -10.227 -8.229 1.00 96.25 109 VAL A CA 1
ATOM 898 C C . VAL A 1 109 ? -4.079 -10.315 -9.743 1.00 96.25 109 VAL A C 1
ATOM 900 O O . VAL A 1 109 ? -4.688 -11.137 -10.421 1.00 96.25 109 VAL A O 1
ATOM 903 N N . HIS A 1 110 ? -3.169 -9.501 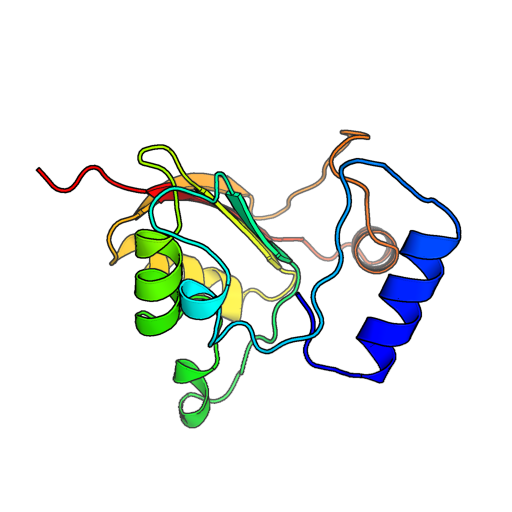-10.271 1.00 94.19 110 HIS A N 1
ATOM 904 C CA . HIS A 1 110 ? -2.795 -9.488 -11.678 1.00 94.19 110 HIS A CA 1
ATOM 905 C C . HIS A 1 110 ? -1.275 -9.465 -11.816 1.00 94.19 110 HIS A C 1
ATOM 907 O O . HIS A 1 110 ? -0.597 -8.635 -11.211 1.00 94.19 110 HIS A O 1
ATOM 913 N N . VAL A 1 111 ? -0.744 -10.353 -12.657 1.00 91.06 111 VAL A N 1
ATOM 914 C CA . VAL A 1 111 ? 0.695 -10.421 -12.973 1.00 91.06 111 VAL A CA 1
ATOM 915 C C . VAL A 1 111 ? 1.078 -9.673 -14.250 1.00 91.06 111 VAL A C 1
ATOM 917 O O . VAL A 1 111 ? 2.252 -9.599 -14.594 1.00 91.06 111 VAL A O 1
ATOM 920 N N . ASP A 1 112 ? 0.078 -9.136 -14.944 1.00 87.56 112 ASP A N 1
ATOM 921 C CA . ASP A 1 112 ? 0.212 -8.304 -16.135 1.00 87.56 112 ASP A CA 1
ATOM 922 C C . ASP A 1 112 ? -1.039 -7.419 -16.254 1.00 87.56 112 ASP A C 1
ATOM 924 O O . ASP A 1 112 ? -1.956 -7.660 -17.043 1.00 87.56 112 ASP A O 1
ATOM 928 N N . PHE A 1 113 ? -1.141 -6.465 -15.333 1.00 84.75 113 PHE A N 1
ATOM 929 C CA . PHE A 1 113 ? -2.272 -5.563 -15.210 1.00 84.75 113 PHE A CA 1
ATOM 930 C C . PHE A 1 113 ? -2.250 -4.518 -16.325 1.00 84.75 113 PHE A C 1
ATOM 932 O O . PHE A 1 113 ? -1.299 -3.748 -16.466 1.00 84.75 113 PHE A O 1
ATOM 939 N N . ARG A 1 114 ? -3.348 -4.459 -17.080 1.00 80.00 114 ARG A N 1
ATOM 940 C CA . ARG A 1 114 ? -3.623 -3.427 -18.080 1.00 80.00 114 ARG A CA 1
ATOM 941 C C . ARG A 1 114 ? -5.031 -2.909 -17.830 1.00 80.00 114 ARG A C 1
ATOM 943 O O . ARG A 1 114 ? -5.985 -3.668 -17.974 1.00 80.00 114 ARG A O 1
ATOM 950 N N . THR A 1 115 ? -5.158 -1.650 -17.426 1.00 68.62 115 THR A N 1
ATOM 951 C CA . THR A 1 115 ? -6.473 -1.021 -17.267 1.00 68.62 115 THR A CA 1
ATOM 952 C C . THR A 1 115 ? -6.883 -0.305 -18.549 1.00 68.62 115 THR A C 1
ATOM 954 O O . THR A 1 115 ? -6.056 0.315 -19.215 1.00 68.62 115 THR A O 1
ATOM 957 N N . THR A 1 116 ? -8.166 -0.396 -18.885 1.00 62.41 116 THR A N 1
ATOM 958 C CA . THR A 1 116 ? -8.833 0.466 -19.871 1.00 62.41 116 THR A CA 1
ATOM 959 C C . THR A 1 116 ? -9.810 1.430 -19.190 1.00 62.41 116 THR A C 1
ATOM 961 O O . THR A 1 116 ? -10.611 2.054 -19.874 1.00 62.41 116 THR A O 1
ATOM 964 N N . ASP A 1 117 ? -9.805 1.488 -17.854 1.00 63.81 117 ASP A N 1
ATOM 965 C CA . ASP A 1 117 ? -10.681 2.349 -17.059 1.00 63.81 117 ASP A CA 1
ATOM 966 C C . ASP A 1 117 ? -10.094 3.759 -16.964 1.00 63.81 117 ASP A C 1
ATOM 968 O O . ASP A 1 117 ? -8.985 3.956 -16.462 1.00 63.81 117 ASP A O 1
ATOM 972 N N . ASP A 1 118 ? -10.872 4.744 -17.404 1.00 54.81 118 ASP A N 1
ATOM 973 C CA . ASP A 1 118 ? -10.522 6.161 -17.333 1.00 54.81 118 ASP A CA 1
ATOM 974 C C . ASP A 1 118 ? -10.379 6.663 -15.880 1.00 54.81 118 ASP A C 1
ATOM 976 O O . ASP A 1 118 ? -9.702 7.666 -15.635 1.00 54.81 118 ASP A O 1
ATOM 980 N N . ASN A 1 119 ? -10.981 5.967 -14.906 1.00 56.34 119 ASN A N 1
ATOM 981 C CA . ASN A 1 119 ? -10.906 6.303 -13.479 1.00 56.34 119 ASN A CA 1
ATOM 982 C C . ASN A 1 119 ? -9.661 5.753 -12.772 1.00 56.34 119 ASN A C 1
ATOM 984 O O . ASN A 1 119 ? -9.401 6.131 -11.627 1.00 56.34 119 ASN A O 1
ATOM 988 N N . ASP A 1 120 ? -8.873 4.912 -13.441 1.00 63.03 120 ASP A N 1
ATOM 989 C CA . ASP A 1 120 ? -7.548 4.488 -12.990 1.00 63.03 120 ASP A CA 1
ATOM 990 C C . ASP A 1 120 ? -6.491 5.157 -13.884 1.00 63.03 120 ASP A C 1
ATOM 992 O O . ASP A 1 120 ? -5.930 4.523 -14.785 1.00 63.03 120 ASP A O 1
ATOM 996 N N . PRO A 1 121 ? -6.275 6.479 -13.716 1.00 60.84 121 PRO A N 1
ATOM 997 C CA . PRO A 1 121 ? -5.541 7.275 -14.678 1.00 60.8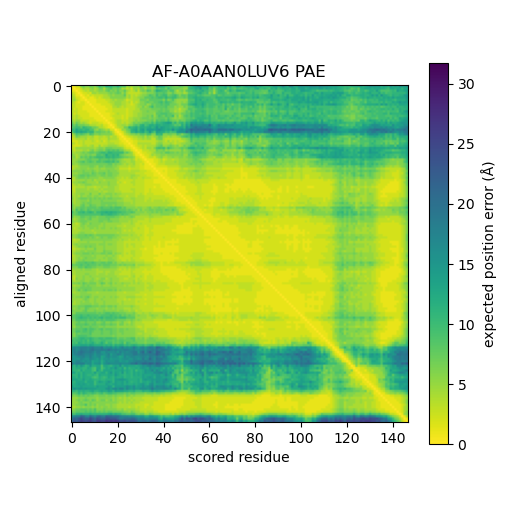4 121 PRO A CA 1
ATOM 998 C C . PRO A 1 121 ? -4.104 6.780 -14.792 1.00 60.84 121 PRO A C 1
ATOM 1000 O O . PRO A 1 121 ? -3.303 6.918 -13.867 1.00 60.84 121 PRO A O 1
ATOM 1003 N N . PHE A 1 122 ? -3.779 6.275 -15.981 1.00 64.50 122 PHE A N 1
ATOM 1004 C CA . PHE A 1 122 ? -2.428 5.920 -16.386 1.00 64.50 122 PHE A CA 1
ATOM 1005 C C . PHE A 1 122 ? -1.480 7.095 -16.133 1.00 64.50 122 PHE A C 1
ATOM 1007 O O . PHE A 1 122 ? -1.556 8.153 -16.779 1.00 64.50 122 PHE A O 1
ATOM 1014 N N . THR A 1 123 ? -0.555 6.900 -15.203 1.00 68.25 123 THR A N 1
ATOM 1015 C CA . THR A 1 123 ? 0.559 7.819 -15.007 1.00 68.25 123 THR A CA 1
ATOM 1016 C C . THR A 1 123 ? 1.440 7.836 -16.262 1.00 68.25 123 THR A C 1
ATOM 1018 O O . THR A 1 123 ? 1.484 6.884 -17.045 1.00 68.25 123 THR A O 1
ATOM 1021 N N . GLU A 1 124 ? 2.177 8.929 -16.482 1.00 68.75 124 GLU A N 1
ATOM 1022 C CA . GLU A 1 124 ? 3.183 8.994 -17.559 1.00 68.75 124 GLU A CA 1
ATOM 1023 C C . GLU A 1 124 ? 4.207 7.851 -17.454 1.00 68.75 124 GLU A C 1
ATOM 1025 O O . GLU A 1 124 ? 4.685 7.344 -18.468 1.00 68.75 124 GLU A O 1
ATOM 1030 N N . TYR A 1 125 ? 4.488 7.412 -16.224 1.00 68.12 125 TYR A N 1
ATOM 1031 C CA . TYR A 1 125 ? 5.334 6.264 -15.935 1.00 68.12 125 TYR A CA 1
ATOM 1032 C C . TYR A 1 125 ? 4.728 4.959 -16.470 1.00 68.12 125 TYR A C 1
ATOM 1034 O O . TYR A 1 125 ? 5.376 4.261 -17.246 1.00 68.12 125 TYR A O 1
ATOM 1042 N N . GLU A 1 126 ? 3.466 4.668 -16.145 1.00 66.75 126 GLU A N 1
ATOM 1043 C CA . GLU A 1 126 ? 2.773 3.462 -16.615 1.00 66.75 126 GLU A CA 1
ATOM 1044 C C . GLU A 1 126 ? 2.666 3.412 -18.146 1.00 66.75 126 GLU A C 1
ATOM 1046 O O . GLU A 1 126 ? 2.854 2.346 -18.730 1.00 66.75 126 GLU A O 1
ATOM 1051 N N . ARG A 1 127 ? 2.444 4.555 -18.821 1.00 69.75 127 ARG A N 1
ATOM 1052 C CA . ARG A 1 127 ? 2.388 4.614 -20.297 1.00 69.75 127 ARG A CA 1
ATOM 1053 C C . ARG A 1 127 ? 3.707 4.175 -20.923 1.00 69.75 127 ARG A C 1
ATOM 1055 O O . ARG A 1 127 ? 3.720 3.311 -21.795 1.00 69.75 127 ARG A O 1
ATOM 1062 N N . LYS A 1 128 ? 4.818 4.721 -20.428 1.00 69.94 128 LYS A N 1
ATOM 1063 C CA . LYS A 1 128 ? 6.157 4.368 -20.909 1.00 69.94 128 LYS A CA 1
ATOM 1064 C C . LYS A 1 128 ? 6.476 2.887 -20.674 1.00 69.94 128 LYS A C 1
ATOM 1066 O O . LYS A 1 128 ? 7.070 2.245 -21.532 1.00 69.94 128 LYS A O 1
ATOM 1071 N N . PHE A 1 129 ? 6.066 2.332 -19.534 1.00 68.75 129 PHE A N 1
ATOM 1072 C CA . PHE A 1 129 ? 6.255 0.910 -19.226 1.00 68.75 129 PHE A CA 1
ATOM 1073 C C . PHE A 1 129 ? 5.419 -0.004 -20.126 1.00 68.75 129 PHE A C 1
ATOM 1075 O O . PHE A 1 129 ? 5.925 -1.022 -20.605 1.00 68.75 129 PHE A O 1
ATOM 1082 N N . HIS A 1 130 ? 4.181 0.398 -20.417 1.00 67.31 130 HIS A N 1
ATOM 1083 C CA . HIS A 1 130 ? 3.310 -0.309 -21.348 1.00 67.31 130 HIS A CA 1
ATOM 1084 C C . HIS A 1 130 ? 3.899 -0.333 -22.769 1.00 67.31 130 HIS A C 1
ATOM 1086 O O . HIS A 1 130 ? 3.911 -1.380 -23.412 1.00 67.31 130 HIS A O 1
ATOM 1092 N N . GLU A 1 131 ? 4.448 0.787 -23.247 1.00 71.38 131 GLU A N 1
ATOM 1093 C CA . GLU A 1 131 ? 5.134 0.868 -24.549 1.00 71.38 131 GLU A CA 1
ATOM 1094 C C . GLU A 1 131 ? 6.392 -0.013 -24.618 1.00 71.38 131 GLU A C 1
ATOM 1096 O O . GLU A 1 131 ? 6.731 -0.535 -25.679 1.00 71.38 131 GLU A O 1
ATOM 1101 N N . MET A 1 132 ? 7.067 -0.224 -23.485 1.00 73.81 132 MET A N 1
ATOM 1102 C CA . MET A 1 132 ? 8.238 -1.101 -23.374 1.00 73.81 132 MET A CA 1
ATOM 1103 C C . MET A 1 132 ? 7.881 -2.587 -23.187 1.00 73.81 132 MET A C 1
ATOM 1105 O O . MET A 1 132 ? 8.786 -3.419 -23.107 1.00 73.81 132 MET A O 1
ATOM 1109 N N . GLY A 1 133 ? 6.591 -2.935 -23.106 1.00 72.56 133 GLY A N 1
ATOM 1110 C CA . GLY A 1 133 ? 6.119 -4.311 -22.924 1.00 72.56 133 GLY A CA 1
ATOM 1111 C C . GLY A 1 133 ? 6.432 -4.912 -21.550 1.00 72.56 133 GLY A C 1
ATOM 1112 O O . GLY A 1 133 ? 6.432 -6.134 -21.408 1.00 72.56 133 GLY A O 1
ATOM 1113 N N . GLN A 1 134 ? 6.728 -4.084 -20.542 1.00 79.44 134 GLN A N 1
ATOM 1114 C CA . GLN A 1 134 ? 7.001 -4.565 -19.188 1.00 79.44 134 GLN A CA 1
ATOM 1115 C C . GLN A 1 134 ? 5.694 -4.727 -18.397 1.00 79.44 134 GLN A C 1
ATOM 1117 O O . GLN A 1 134 ? 4.869 -3.810 -18.408 1.00 79.44 134 GLN A O 1
ATOM 1122 N N . PRO A 1 135 ? 5.486 -5.867 -17.710 1.00 86.25 135 PRO A N 1
ATOM 1123 C CA . PRO A 1 135 ? 4.259 -6.103 -16.964 1.00 86.25 135 PRO A CA 1
ATOM 1124 C C . PRO A 1 135 ? 4.198 -5.215 -15.720 1.00 86.25 135 PRO A C 1
ATOM 1126 O O . PRO A 1 135 ? 5.193 -5.026 -15.017 1.00 86.25 135 PRO A O 1
ATOM 1129 N N . ILE A 1 136 ? 3.000 -4.720 -15.421 1.00 90.44 136 ILE A N 1
ATOM 1130 C CA . ILE A 1 136 ? 2.686 -4.095 -14.137 1.00 90.44 136 ILE A CA 1
ATOM 1131 C C . ILE A 1 136 ? 1.958 -5.134 -13.291 1.00 90.44 136 ILE A C 1
ATOM 1133 O O . ILE A 1 136 ? 0.963 -5.716 -13.711 1.00 90.44 136 ILE A O 1
ATOM 1137 N N . PHE A 1 137 ? 2.443 -5.364 -12.082 1.00 94.50 137 PHE A N 1
ATOM 1138 C CA . PHE A 1 137 ? 1.816 -6.247 -11.114 1.00 94.50 137 PHE A CA 1
ATOM 1139 C C . PHE A 1 137 ? 0.840 -5.448 -10.254 1.00 94.50 137 PHE A C 1
ATOM 1141 O O . PHE A 1 137 ? 1.177 -4.359 -9.780 1.00 94.50 137 PHE A O 1
ATOM 1148 N N . ARG A 1 138 ? -0.353 -5.997 -10.019 1.00 95.69 138 ARG A N 1
ATOM 1149 C CA . ARG A 1 138 ? -1.371 -5.397 -9.150 1.00 95.69 138 ARG A CA 1
ATOM 1150 C C . ARG A 1 138 ? -1.893 -6.418 -8.155 1.00 95.69 138 ARG A C 1
ATOM 1152 O O . ARG A 1 138 ? -2.087 -7.580 -8.501 1.00 95.69 138 ARG A O 1
ATOM 1159 N N . ALA A 1 139 ? -2.143 -5.969 -6.934 1.00 97.44 139 ALA A N 1
ATOM 1160 C CA . ALA A 1 139 ? -2.855 -6.750 -5.936 1.00 97.44 139 ALA A CA 1
ATOM 1161 C C . ALA A 1 139 ? -3.732 -5.845 -5.066 1.00 97.44 139 ALA A C 1
ATOM 1163 O O . ALA A 1 139 ? -3.348 -4.714 -4.752 1.00 97.44 139 ALA A O 1
ATOM 1164 N N . ILE A 1 140 ? -4.902 -6.360 -4.694 1.00 97.75 140 ILE A N 1
ATOM 1165 C CA . ILE A 1 140 ? -5.794 -5.754 -3.707 1.00 97.75 140 ILE A CA 1
ATOM 1166 C C . ILE A 1 140 ? -5.879 -6.687 -2.515 1.00 97.75 140 ILE A C 1
ATOM 1168 O O . ILE A 1 140 ? -6.179 -7.874 -2.674 1.00 97.75 140 ILE A O 1
ATOM 1172 N N . TRP A 1 141 ? -5.691 -6.133 -1.322 1.00 98.19 141 TRP A N 1
ATOM 1173 C CA . TRP A 1 141 ? -6.007 -6.832 -0.088 1.00 98.19 141 TRP A CA 1
ATOM 1174 C C . TRP A 1 141 ? -7.040 -6.073 0.726 1.00 98.19 141 TRP A C 1
ATOM 1176 O O . TRP A 1 141 ? -6.952 -4.854 0.843 1.00 98.19 141 TRP A O 1
ATOM 1186 N N . ARG A 1 142 ? -7.975 -6.798 1.334 1.00 97.69 142 ARG A N 1
ATOM 1187 C CA . ARG A 1 142 ? -8.986 -6.246 2.238 1.00 97.69 142 ARG A CA 1
ATOM 1188 C C . ARG A 1 142 ? -8.656 -6.583 3.679 1.00 97.69 142 ARG A C 1
ATOM 1190 O O . ARG A 1 142 ? -8.090 -7.640 3.965 1.00 97.69 142 ARG A O 1
ATOM 1197 N N . LYS A 1 143 ? -8.971 -5.664 4.587 1.00 95.56 143 LYS A N 1
ATOM 1198 C CA . LYS A 1 143 ? -8.858 -5.871 6.030 1.00 95.56 143 LYS A CA 1
ATOM 1199 C C . LYS A 1 143 ? -9.702 -7.082 6.445 1.00 95.56 143 LYS A C 1
ATOM 1201 O O . LYS A 1 143 ? -10.857 -7.200 6.051 1.00 95.56 143 LYS A O 1
ATOM 1206 N N . LYS A 1 144 ? -9.114 -8.003 7.213 1.00 92.19 144 LYS A N 1
ATOM 1207 C CA . LYS A 1 144 ? -9.846 -9.133 7.802 1.00 92.19 144 LYS A CA 1
ATOM 1208 C C . LYS A 1 144 ? -10.553 -8.666 9.066 1.00 92.19 144 LYS A C 1
ATOM 1210 O O . LYS A 1 144 ? -9.925 -8.025 9.910 1.00 92.19 144 LYS A O 1
ATOM 1215 N N . ASP A 1 145 ? -11.794 -9.099 9.247 1.00 77.50 145 ASP A N 1
ATOM 1216 C CA . ASP A 1 145 ? -12.447 -9.034 10.549 1.00 77.50 145 ASP A CA 1
ATOM 1217 C C . ASP A 1 145 ? -11.706 -9.954 11.523 1.00 77.50 145 ASP A C 1
ATOM 1219 O O . ASP A 1 145 ? -11.765 -11.184 11.430 1.00 77.50 145 ASP A O 1
ATOM 1223 N N . VAL A 1 146 ? -10.987 -9.359 12.471 1.00 62.69 146 VAL A N 1
ATOM 1224 C CA . VAL A 1 146 ? -10.475 -10.098 13.624 1.00 62.69 146 VAL A CA 1
ATOM 1225 C C . VAL A 1 146 ? -11.644 -10.241 14.598 1.00 62.69 146 VAL A C 1
ATOM 1227 O O . VAL A 1 146 ? -11.946 -9.309 15.342 1.00 62.69 146 VAL A O 1
ATOM 1230 N N . LYS A 1 147 ? -12.341 -11.380 14.524 1.00 48.22 147 LYS A N 1
ATOM 1231 C CA . LYS A 1 147 ? -13.271 -11.823 15.573 1.00 48.22 147 LYS A CA 1
ATOM 1232 C C . LYS A 1 147 ? -12.537 -12.115 16.876 1.00 48.22 147 LYS A C 1
ATOM 1234 O O . LYS A 1 147 ? -11.404 -12.643 16.800 1.00 48.22 147 LYS A O 1
#

pLDDT: mean 86.51, std 11.14, range [48.22, 98.19]

Secondary structure (DSSP, 8-state):
-B--HHHHHHHHHHHHHS--TT----BS-GGGHHHHS-TT-EEEEEEES-----SGGGGGGSTTSHHHHHHHHHHEEEEEEEEEEES-HHHHHHHHHHHHTTTEEEEEEESS-----TTS---HHHHHHHHTTPPPEEEEEEE----

Sequence (147 aa):
MERDFTTSSIALKKLESNPGERKRFIYGDAEKLSEMFGPKEVDVVHLNFSDPWKKNRHEKRRLTYKTKLDDYYDVLTDTGEIWMKTDNVGLFNYSLVSVGSHKFELVDVHVDFRTTDDNDPFTEYERKFHEMGQPIFRAIWRKKDVK

Nearest PDB structures (foldseek):
  1yzh-assembly1_A  TM=9.321E-01  e=1.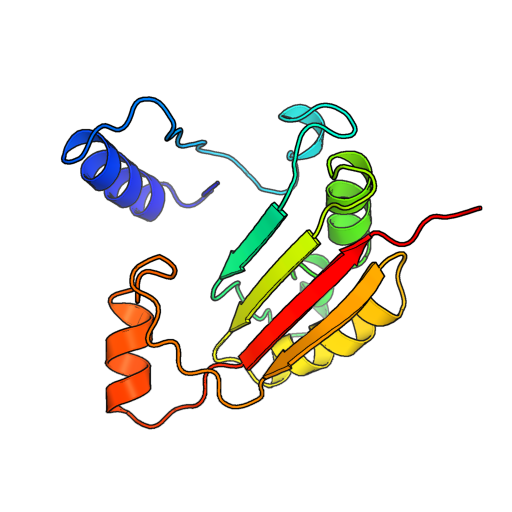335E-13  Streptococcus pneumoniae
  7nzj-assembly3_E  TM=9.007E-01  e=1.743E-13  Bacillus subtilis subsp. subtilis str. 168
  7ogj-assembly1_A  TM=8.103E-01  e=1.520E-09  Homo sapiens
  7ogj-assembly2_B  TM=7.792E-01  e=1.919E-08  Homo sapiens
  3dxy-assembly1_A  TM=7.787E-01  e=1.854E-07  Escherichia coli K-12